Protein AF-A0AAD4VMT9-F1 (afdb_monomer_lite)

Foldseek 3Di:
DDDDDDDDDDDDDDPPDDPPDDCPPDDPDLQAAPQPRDGADPVPDDPQRAWDFDDDPQDTGTHHPVLVVCQLVQCAAPQRRDNDPVADWDADPPRRGIHGPVSVVVRVVVVVVVPPPDDDDD

pLDDT: mean 74.33, std 19.66, range [36.19, 96.75]

Secondary structure (DSSP, 8-state):
-----------------S-------PPP-TTB-TTT--B--STT--TTTPPEEE--SS--EEE-HHHHHHHHTTSS-TTT----TTS-EEE-TTT--EEEHHHHHHHHHHHHHHS-------

Sequence (122 aa):
MLQSVVAANDSMKSNEEAQAAKKTRELPNLSECHSCHLRVDIANANAKSKLNVLYSEWRIVLLCKKCFSRVESSELCSYCFSTSLSQESFSCRQCNRRVHRHCDSEYQSVVLLSDSSSATEF

Organism: Prunus dulcis (NCBI:txid3755)

Structure (mmCIF, N/CA/C/O backbone):
data_AF-A0AAD4VMT9-F1
#
_entry.id   AF-A0AAD4VMT9-F1
#
loop_
_atom_site.group_PDB
_atom_site.id
_atom_site.type_symbol
_atom_site.label_atom_id
_atom_site.label_alt_id
_atom_site.label_comp_id
_atom_site.label_asym_id
_atom_site.label_entity_id
_atom_site.label_seq_id
_atom_site.pdbx_PDB_ins_code
_atom_site.Cartn_x
_atom_site.Cartn_y
_atom_site.Cartn_z
_atom_site.occupancy
_atom_site.B_iso_or_equiv
_atom_site.auth_seq_id
_atom_site.auth_comp_id
_atom_site.auth_asym_id
_atom_site.auth_atom_id
_atom_site.pdbx_PDB_model_num
ATOM 1 N N . MET A 1 1 ? 6.007 65.225 -2.311 1.00 39.00 1 MET A N 1
ATOM 2 C CA . MET A 1 1 ? 5.132 64.624 -1.284 1.00 39.00 1 MET A CA 1
ATOM 3 C C . MET A 1 1 ? 4.676 63.272 -1.795 1.00 39.00 1 MET A C 1
ATOM 5 O O . MET A 1 1 ? 4.435 63.140 -2.986 1.00 39.00 1 MET A O 1
ATOM 9 N N . LEU A 1 2 ? 4.691 62.289 -0.902 1.00 40.69 2 LEU A N 1
ATOM 10 C CA . LEU A 1 2 ? 4.368 60.877 -1.107 1.00 40.69 2 LEU A CA 1
ATOM 11 C C . LEU A 1 2 ? 2.886 60.642 -1.438 1.00 40.69 2 LEU A C 1
ATOM 13 O O . LEU A 1 2 ? 2.053 61.373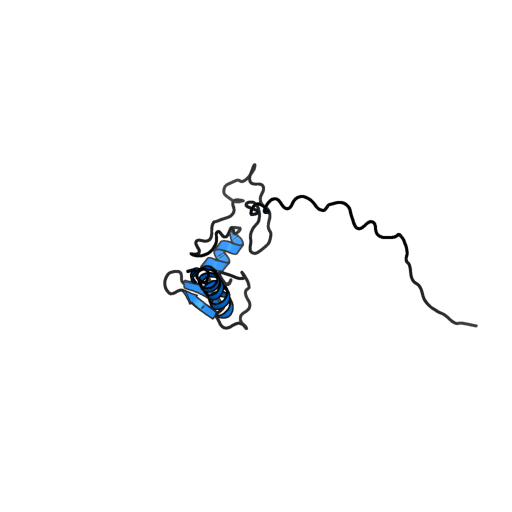 -0.911 1.00 40.69 2 LEU A O 1
ATOM 17 N N . GLN A 1 3 ? 2.618 59.564 -2.193 1.00 36.19 3 GLN A N 1
ATOM 18 C CA . GLN A 1 3 ? 1.619 58.478 -1.991 1.00 36.19 3 GLN A CA 1
ATOM 19 C C . GLN A 1 3 ? 1.239 57.889 -3.373 1.00 36.19 3 GLN A C 1
ATOM 21 O O . GLN A 1 3 ? 0.807 58.632 -4.244 1.00 36.19 3 GLN A O 1
ATOM 26 N N . SER A 1 4 ? 1.663 56.660 -3.722 1.00 39.44 4 SER A N 1
ATOM 27 C CA . SER A 1 4 ? 1.020 55.342 -3.455 1.00 39.44 4 SER A CA 1
ATOM 28 C C . SER A 1 4 ? -0.266 55.167 -4.301 1.00 39.44 4 SER A C 1
ATOM 30 O O . SER A 1 4 ? -1.080 56.072 -4.320 1.00 39.44 4 SER A O 1
ATOM 32 N N . VAL A 1 5 ? -0.538 54.095 -5.062 1.00 40.00 5 VAL A N 1
ATOM 33 C CA . VAL A 1 5 ? -0.595 52.662 -4.712 1.00 40.00 5 VAL A CA 1
ATOM 34 C C . VAL A 1 5 ? -0.846 51.769 -5.963 1.00 40.00 5 VAL A C 1
ATOM 36 O O . VAL A 1 5 ? -1.426 52.222 -6.941 1.00 40.00 5 VAL A O 1
ATOM 39 N N . VAL A 1 6 ? -0.490 50.482 -5.807 1.00 42.41 6 VAL A N 1
ATOM 40 C CA . VAL A 1 6 ? -0.980 49.204 -6.399 1.00 42.41 6 VAL A CA 1
ATOM 41 C C . VAL A 1 6 ? -0.788 48.797 -7.874 1.00 42.41 6 VAL A C 1
ATOM 43 O O . VAL A 1 6 ? -1.102 49.497 -8.827 1.00 42.41 6 VAL A O 1
ATOM 46 N N . ALA A 1 7 ? -0.316 47.548 -7.983 1.00 41.75 7 ALA A N 1
ATOM 47 C CA . ALA A 1 7 ? -0.108 46.693 -9.146 1.00 41.75 7 ALA A CA 1
ATOM 48 C C . ALA A 1 7 ? -1.385 45.963 -9.605 1.00 41.75 7 ALA A C 1
ATOM 50 O O . ALA A 1 7 ? -2.285 45.769 -8.793 1.00 41.75 7 ALA A O 1
ATOM 51 N N . ALA A 1 8 ? -1.396 45.455 -10.845 1.00 36.31 8 ALA A N 1
ATOM 52 C CA . ALA A 1 8 ? -1.608 44.035 -11.185 1.00 36.31 8 ALA A CA 1
ATOM 53 C C . ALA A 1 8 ? -1.830 43.835 -12.700 1.00 36.31 8 ALA A C 1
ATOM 55 O O . ALA A 1 8 ? -2.353 44.703 -13.393 1.00 36.31 8 ALA A O 1
ATOM 56 N N . ASN A 1 9 ? -1.396 42.662 -13.164 1.00 48.44 9 ASN A N 1
ATOM 57 C CA . ASN A 1 9 ? -1.574 42.064 -14.489 1.00 48.44 9 ASN A CA 1
ATOM 58 C C . ASN A 1 9 ? -3.054 41.915 -14.899 1.00 48.44 9 ASN A C 1
ATOM 60 O O . ASN A 1 9 ? -3.917 41.895 -14.029 1.00 48.44 9 ASN A O 1
ATOM 64 N N . ASP A 1 10 ? -3.325 41.726 -16.197 1.00 38.81 10 ASP A N 1
ATOM 65 C CA . ASP A 1 10 ? -3.820 40.459 -16.792 1.00 38.81 10 ASP A CA 1
ATOM 66 C C . ASP A 1 10 ? -4.467 40.712 -18.170 1.00 38.81 10 ASP A C 1
ATOM 68 O O . ASP A 1 10 ? -5.275 41.629 -18.312 1.00 38.81 10 ASP A O 1
ATOM 72 N N . SER A 1 11 ? -4.139 39.891 -19.173 1.00 44.34 11 SER A N 1
ATOM 73 C CA . SER A 1 11 ? -5.088 39.384 -20.185 1.00 44.34 11 SER A CA 1
ATOM 74 C C . SER A 1 11 ? -4.349 38.844 -21.404 1.00 44.34 11 SER A C 1
ATOM 76 O O . SER A 1 11 ? -4.146 39.543 -22.397 1.00 44.34 11 SER A O 1
ATOM 78 N N . MET A 1 12 ? -4.040 37.550 -21.385 1.00 50.81 12 MET A N 1
ATOM 79 C CA . MET A 1 12 ? -4.028 36.761 -22.617 1.00 50.81 12 MET A CA 1
ATOM 80 C C . MET A 1 12 ? -4.967 35.570 -22.450 1.00 50.81 12 MET A C 1
ATOM 82 O O . MET A 1 12 ? -4.593 34.480 -22.039 1.00 50.81 12 MET A O 1
ATOM 86 N N . LYS A 1 13 ? -6.229 35.909 -22.724 1.00 39.91 13 LYS A N 1
ATOM 87 C CA . LYS A 1 13 ? -7.354 35.128 -23.243 1.00 39.91 13 LYS A CA 1
ATOM 88 C C . LYS A 1 13 ? -7.110 33.620 -23.409 1.00 39.91 13 LYS A C 1
ATOM 90 O O . LYS A 1 13 ? -6.321 33.182 -24.243 1.00 39.91 13 LYS A O 1
ATOM 95 N N . SER A 1 14 ? -7.883 32.870 -22.631 1.00 41.59 14 SER A N 1
ATOM 96 C CA . SER A 1 14 ? -8.091 31.429 -22.689 1.00 41.59 14 SER A CA 1
ATOM 97 C C . SER A 1 14 ? -8.388 30.928 -24.105 1.00 41.59 14 SER A C 1
ATOM 99 O O . SER A 1 14 ? -9.230 31.476 -24.815 1.00 41.59 14 SER A O 1
ATOM 101 N N . ASN A 1 15 ? -7.716 29.841 -24.480 1.00 41.34 15 ASN A N 1
ATOM 102 C CA . ASN A 1 15 ? -8.149 28.940 -25.542 1.00 41.34 15 ASN A CA 1
ATOM 103 C C . ASN A 1 15 ? -8.519 27.606 -24.882 1.00 41.34 15 ASN A C 1
ATOM 105 O O . ASN A 1 15 ? -7.783 26.622 -24.948 1.00 41.34 15 ASN A O 1
ATOM 109 N N . GLU A 1 16 ? -9.617 27.632 -24.132 1.00 50.53 16 GLU A N 1
ATOM 110 C CA . GLU A 1 16 ? -10.347 26.426 -23.760 1.00 50.53 16 GLU A CA 1
ATOM 111 C C . GLU A 1 16 ? -11.207 26.032 -24.963 1.00 50.53 16 GLU A C 1
ATOM 113 O O . GLU A 1 16 ? -11.798 26.903 -25.589 1.00 50.53 16 GLU A O 1
ATOM 118 N N . GLU A 1 17 ? -11.260 24.728 -25.251 1.00 47.72 17 GLU A N 1
ATOM 119 C CA . GLU A 1 17 ? -12.017 24.059 -26.329 1.00 47.72 17 GLU A CA 1
ATOM 120 C C . GLU A 1 17 ? -11.230 23.712 -27.603 1.00 47.72 17 GLU A C 1
ATOM 122 O O . GLU A 1 17 ? -11.406 24.302 -28.660 1.00 47.72 17 GLU A O 1
ATOM 127 N N . ALA A 1 18 ? -10.435 22.638 -27.532 1.00 44.38 18 ALA A N 1
ATOM 128 C CA . ALA A 1 18 ? -10.415 21.605 -28.579 1.00 44.38 18 ALA A CA 1
ATOM 129 C C . ALA A 1 18 ? -9.563 20.407 -28.145 1.00 44.38 18 ALA A C 1
ATOM 131 O O . ALA A 1 18 ? -8.486 20.165 -28.681 1.00 44.38 18 ALA A O 1
ATOM 132 N N . GLN A 1 19 ? -10.043 19.640 -27.167 1.00 43.84 19 GLN A N 1
ATOM 133 C CA . GLN A 1 19 ? -9.642 18.240 -27.011 1.00 43.84 19 GLN A CA 1
ATOM 134 C C . GLN A 1 19 ? -10.668 17.505 -26.144 1.00 43.84 19 GLN A C 1
ATOM 136 O O . GLN A 1 19 ? -10.371 16.945 -25.094 1.00 43.84 19 GLN A O 1
ATOM 141 N N . ALA A 1 20 ? -11.912 17.462 -26.628 1.00 51.59 20 ALA A N 1
ATOM 142 C CA . ALA A 1 20 ? -12.824 16.377 -26.287 1.00 51.59 20 ALA A CA 1
ATOM 143 C C . ALA A 1 20 ? -12.276 15.087 -26.925 1.00 51.59 20 ALA A C 1
ATOM 145 O O . ALA A 1 20 ? -12.775 14.590 -27.935 1.00 51.59 20 ALA A O 1
ATOM 146 N N . ALA A 1 21 ? -11.160 14.594 -26.384 1.00 55.00 21 ALA A N 1
ATOM 147 C CA . ALA A 1 21 ? -10.602 13.313 -26.747 1.00 55.00 21 ALA A CA 1
ATOM 148 C C . ALA A 1 21 ? -11.654 12.257 -26.411 1.00 55.00 21 ALA A C 1
ATOM 150 O O . ALA A 1 21 ? -12.202 12.223 -25.307 1.00 55.00 21 ALA A O 1
ATOM 151 N N . LYS A 1 22 ? -11.963 11.421 -27.403 1.00 53.81 22 LYS A N 1
ATOM 152 C CA . LYS A 1 22 ? -12.768 10.209 -27.260 1.00 53.81 22 LYS A CA 1
ATOM 153 C C . LYS A 1 22 ? -12.306 9.517 -25.977 1.00 53.81 22 LYS A C 1
ATOM 155 O O . LYS A 1 22 ? -11.160 9.080 -25.923 1.00 53.81 22 LYS A O 1
ATOM 160 N N . LYS A 1 23 ? -13.152 9.478 -24.942 1.00 54.44 23 LYS A N 1
ATOM 161 C CA . LYS A 1 23 ? -12.836 8.832 -23.662 1.00 54.44 23 LYS A CA 1
ATOM 162 C C . LYS A 1 23 ? -12.769 7.322 -23.885 1.00 54.44 23 LYS A C 1
ATOM 164 O O . LYS A 1 23 ? -13.693 6.590 -23.547 1.00 54.44 23 LYS A O 1
ATOM 169 N N . THR A 1 24 ? -11.693 6.838 -24.498 1.00 59.78 24 THR A N 1
ATOM 170 C CA . THR A 1 24 ? -11.262 5.461 -24.296 1.00 59.78 24 THR A CA 1
ATOM 171 C C . THR A 1 24 ? -11.058 5.318 -22.803 1.00 59.78 24 THR A C 1
ATOM 173 O O . THR A 1 24 ? -10.304 6.097 -22.223 1.00 59.78 24 THR A O 1
ATOM 176 N N . ARG A 1 25 ? -11.796 4.385 -22.192 1.00 64.19 25 ARG A N 1
ATOM 177 C CA . ARG A 1 25 ? -11.649 3.990 -20.790 1.00 64.19 25 ARG A CA 1
ATOM 178 C C . ARG A 1 25 ? -10.166 4.034 -20.432 1.00 64.19 25 ARG A C 1
ATOM 180 O O . ARG A 1 25 ? -9.390 3.301 -21.045 1.00 64.19 25 ARG A O 1
ATOM 187 N N . GLU A 1 26 ? -9.784 4.935 -19.526 1.00 63.50 26 GLU A N 1
ATOM 18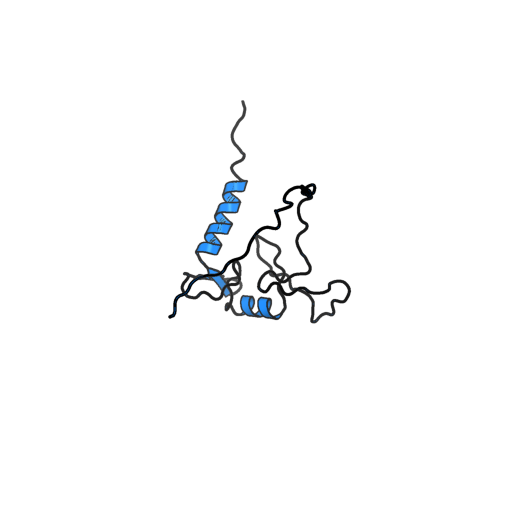8 C CA . GLU A 1 26 ? -8.378 5.085 -19.165 1.00 63.50 26 GLU A CA 1
ATOM 189 C C . GLU A 1 26 ? -7.856 3.729 -18.698 1.00 63.50 26 GLU A C 1
ATOM 191 O O . GLU A 1 26 ? -8.466 3.069 -17.849 1.00 63.50 26 GLU A O 1
ATOM 196 N N . LEU A 1 27 ? -6.775 3.263 -19.327 1.00 63.97 27 LEU A N 1
ATOM 197 C CA . LEU A 1 27 ? -6.144 2.031 -18.890 1.00 63.97 27 LEU A CA 1
ATOM 198 C C . LEU A 1 27 ? -5.567 2.255 -17.486 1.00 63.97 27 LEU A C 1
ATOM 200 O O . LEU A 1 27 ? -4.999 3.317 -17.224 1.00 63.97 27 LEU A O 1
ATOM 204 N N . PRO A 1 28 ? -5.672 1.264 -16.585 1.00 70.25 28 PRO A N 1
ATOM 205 C CA . PRO A 1 28 ? -5.062 1.368 -15.269 1.00 70.25 28 PRO A CA 1
ATOM 206 C C . PRO A 1 28 ? -3.551 1.577 -15.413 1.00 70.25 28 PRO A C 1
ATOM 208 O O . PRO A 1 28 ? -2.884 0.864 -16.167 1.00 70.25 28 PRO A O 1
ATOM 211 N N . ASN A 1 29 ? -2.998 2.548 -14.685 1.00 79.50 29 ASN A N 1
ATOM 212 C CA . ASN A 1 29 ? -1.564 2.803 -14.705 1.00 79.50 29 ASN A CA 1
ATOM 213 C C . ASN A 1 29 ? -0.821 1.696 -13.942 1.00 79.50 29 ASN A C 1
ATOM 215 O O . ASN A 1 29 ? -0.741 1.704 -12.717 1.00 79.50 29 ASN A O 1
ATOM 219 N N . LEU A 1 30 ? -0.246 0.749 -14.684 1.00 84.88 30 LEU A N 1
ATOM 220 C CA . LEU A 1 30 ? 0.494 -0.382 -14.114 1.00 84.88 30 LEU A CA 1
ATOM 221 C C . LEU A 1 30 ? 1.939 -0.040 -13.715 1.00 84.88 30 LEU A C 1
ATOM 223 O O . LEU A 1 30 ? 2.651 -0.884 -13.173 1.00 84.88 30 LEU A O 1
ATOM 227 N N . SER A 1 31 ? 2.385 1.181 -14.007 1.00 88.81 31 SER A N 1
ATOM 228 C CA . SER A 1 31 ? 3.753 1.650 -13.770 1.00 88.81 31 SER A CA 1
ATOM 229 C C . SER A 1 31 ? 3.876 2.535 -12.533 1.00 88.81 31 SER A C 1
ATOM 231 O O . SER A 1 31 ? 4.967 3.000 -12.227 1.00 88.81 31 SER A O 1
ATOM 233 N N . GLU A 1 32 ? 2.788 2.779 -11.803 1.00 92.19 32 GLU A N 1
ATOM 234 C CA . GLU A 1 32 ? 2.756 3.751 -10.714 1.00 92.19 32 GLU A CA 1
ATOM 235 C C . GLU A 1 32 ? 2.321 3.128 -9.383 1.00 92.19 32 GLU A C 1
ATOM 237 O O . GLU A 1 32 ? 1.367 2.358 -9.301 1.00 92.19 32 GLU A O 1
ATOM 242 N N . CYS A 1 33 ? 3.036 3.466 -8.308 1.00 93.25 33 CYS A N 1
ATOM 243 C CA . CYS A 1 33 ? 2.657 3.088 -6.952 1.00 93.25 33 CYS A CA 1
ATOM 244 C C . CYS A 1 33 ? 1.390 3.840 -6.522 1.00 93.25 33 CYS A C 1
ATOM 246 O O . CYS A 1 33 ? 1.420 5.062 -6.396 1.00 93.25 33 CYS A O 1
ATOM 248 N N . HIS A 1 34 ? 0.327 3.122 -6.156 1.00 92.44 34 HIS A N 1
ATOM 249 C CA . HIS A 1 34 ? -0.941 3.729 -5.729 1.00 92.44 34 HIS A CA 1
ATOM 250 C C . HIS A 1 34 ? -0.883 4.490 -4.393 1.00 92.44 34 HIS A C 1
ATOM 252 O O . HIS A 1 34 ? -1.839 5.173 -4.046 1.00 92.44 34 HIS A O 1
ATOM 258 N N . SER A 1 35 ? 0.198 4.354 -3.617 1.00 94.19 35 SER A N 1
ATOM 259 C CA . SER A 1 35 ? 0.356 5.054 -2.333 1.00 94.19 35 SER A CA 1
ATOM 260 C C . SER A 1 35 ? 1.199 6.323 -2.440 1.00 94.19 35 SER A C 1
ATOM 262 O O . SER A 1 35 ? 0.878 7.316 -1.800 1.00 94.19 35 SER A O 1
ATOM 264 N N . CYS A 1 36 ? 2.307 6.287 -3.183 1.00 94.94 36 CYS A N 1
ATOM 265 C CA . CYS A 1 36 ? 3.272 7.391 -3.215 1.00 94.94 36 CYS A CA 1
ATOM 266 C C . CYS A 1 36 ? 3.511 7.960 -4.615 1.00 94.94 36 CYS A C 1
ATOM 268 O O . CYS A 1 36 ? 4.424 8.764 -4.776 1.00 94.94 36 CYS A O 1
ATOM 270 N N . HIS A 1 37 ? 2.767 7.494 -5.622 1.00 93.19 37 HIS A N 1
ATOM 271 C CA . HIS A 1 37 ? 2.853 7.946 -7.016 1.00 93.19 37 HIS A CA 1
ATOM 272 C C . HIS A 1 37 ? 4.233 7.776 -7.668 1.00 93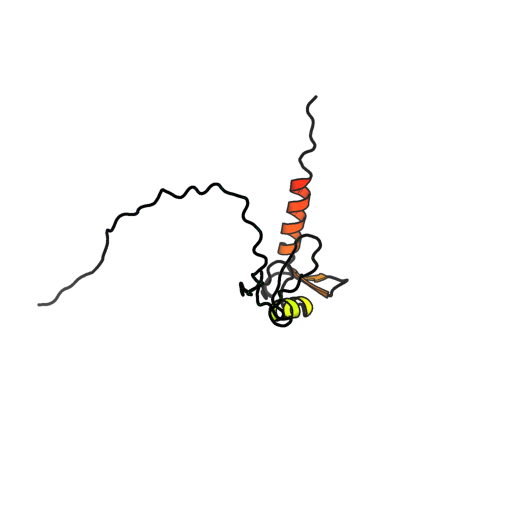.19 37 HIS A C 1
ATOM 274 O O . HIS A 1 37 ? 4.527 8.344 -8.718 1.00 93.19 37 HIS A O 1
ATOM 280 N N . LEU A 1 38 ? 5.102 6.954 -7.062 1.00 91.94 38 LEU A N 1
ATOM 281 C CA . LEU A 1 38 ? 6.387 6.600 -7.650 1.00 91.94 38 LEU A CA 1
ATOM 282 C C . LEU A 1 38 ? 6.141 5.818 -8.938 1.00 91.94 38 LEU A C 1
ATOM 284 O O . LEU A 1 38 ? 5.550 4.736 -8.895 1.00 91.94 38 LEU A O 1
ATOM 288 N N . ARG A 1 39 ? 6.646 6.350 -10.050 1.00 91.25 39 ARG A N 1
ATOM 289 C CA . ARG A 1 39 ? 6.632 5.684 -11.349 1.00 91.25 39 ARG A CA 1
ATOM 290 C C . ARG A 1 39 ? 7.863 4.809 -11.521 1.00 91.25 39 ARG A C 1
ATOM 292 O O . ARG A 1 39 ? 8.965 5.188 -11.127 1.00 91.25 39 ARG A O 1
ATOM 299 N N . VAL A 1 40 ? 7.661 3.640 -12.106 1.00 87.69 40 VAL A N 1
ATOM 300 C CA . VAL A 1 40 ? 8.707 2.672 -12.414 1.00 87.69 40 VAL A CA 1
ATOM 301 C C . VAL A 1 40 ? 8.715 2.434 -13.914 1.00 87.69 40 VAL A C 1
ATOM 303 O O . VAL A 1 40 ? 7.668 2.268 -14.534 1.00 87.69 40 VAL A O 1
ATOM 306 N N . ASP A 1 41 ? 9.898 2.424 -14.510 1.00 83.25 41 ASP A N 1
ATOM 307 C CA . ASP A 1 41 ? 10.036 2.032 -15.905 1.00 83.25 41 ASP A CA 1
ATOM 308 C C . ASP A 1 41 ? 9.871 0.512 -16.004 1.00 83.25 41 ASP A C 1
ATOM 310 O O . ASP A 1 41 ? 10.752 -0.234 -15.579 1.00 83.25 41 ASP A O 1
ATOM 314 N N . ILE A 1 42 ? 8.729 0.055 -16.527 1.00 77.62 42 ILE A N 1
ATOM 315 C CA . ILE A 1 42 ? 8.423 -1.374 -16.680 1.00 77.62 42 ILE A CA 1
ATOM 316 C C . ILE A 1 42 ? 9.380 -2.032 -17.685 1.00 77.62 42 ILE A C 1
ATOM 318 O O . ILE A 1 42 ? 9.753 -3.187 -17.489 1.00 77.62 42 ILE A O 1
ATOM 322 N N . ALA A 1 43 ? 9.806 -1.311 -18.729 1.00 76.25 43 ALA A N 1
ATOM 323 C CA . ALA A 1 43 ? 10.673 -1.857 -19.772 1.00 76.25 43 ALA A CA 1
ATOM 324 C C . ALA A 1 43 ? 12.088 -2.144 -19.248 1.00 76.25 43 ALA A C 1
ATOM 326 O O . ALA A 1 43 ? 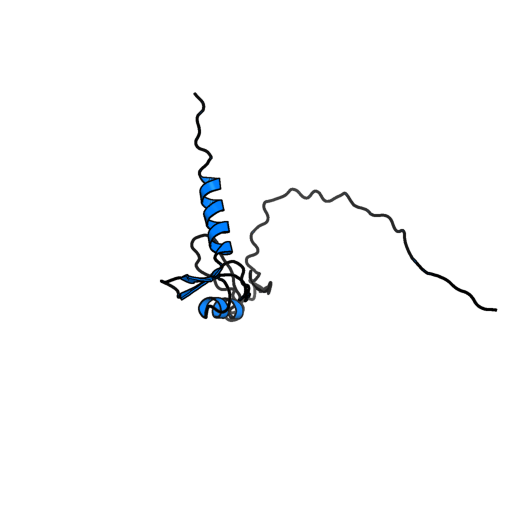12.716 -3.113 -19.664 1.00 76.25 43 ALA A O 1
ATOM 327 N N . ASN A 1 44 ? 12.551 -1.345 -18.283 1.00 70.56 44 ASN A N 1
ATOM 328 C CA . ASN A 1 44 ? 13.860 -1.488 -17.642 1.00 70.56 44 ASN A CA 1
ATOM 329 C C . ASN A 1 44 ? 13.766 -1.960 -16.180 1.00 70.56 44 ASN A C 1
ATOM 331 O O . ASN A 1 44 ? 14.717 -1.811 -15.403 1.00 70.56 44 ASN A O 1
ATOM 335 N N . ALA A 1 45 ? 12.618 -2.512 -15.772 1.00 66.62 45 ALA A N 1
ATOM 336 C CA . ALA A 1 45 ? 12.383 -2.902 -14.391 1.00 66.62 45 ALA A CA 1
ATOM 337 C C . ALA A 1 45 ? 13.277 -4.086 -14.002 1.00 66.62 45 ALA A C 1
ATOM 339 O O . ALA A 1 45 ? 13.044 -5.232 -14.384 1.00 66.62 45 ALA A O 1
ATOM 340 N N . ASN A 1 46 ? 14.280 -3.822 -13.167 1.00 71.06 46 ASN A N 1
ATOM 341 C CA . ASN A 1 46 ? 14.958 -4.874 -12.426 1.00 71.06 46 ASN A CA 1
ATOM 342 C C . ASN A 1 46 ? 14.096 -5.301 -11.220 1.00 71.06 46 ASN A C 1
ATOM 344 O O . ASN A 1 46 ? 13.159 -4.609 -10.816 1.00 71.06 46 ASN A O 1
ATOM 348 N N . ALA A 1 47 ? 14.426 -6.432 -10.589 1.00 67.56 47 ALA A N 1
ATOM 349 C CA . ALA A 1 47 ? 13.654 -6.952 -9.454 1.00 67.56 47 ALA A CA 1
ATOM 350 C C . ALA A 1 47 ? 13.504 -5.957 -8.278 1.00 67.56 47 ALA A C 1
ATOM 352 O O . ALA A 1 47 ? 12.586 -6.098 -7.474 1.00 67.56 47 ALA A O 1
ATOM 353 N N . LYS A 1 48 ? 14.381 -4.946 -8.163 1.00 67.00 48 LYS A N 1
ATOM 354 C CA . LYS A 1 48 ? 14.337 -3.938 -7.091 1.00 67.00 48 LYS A CA 1
ATOM 355 C C . LYS A 1 48 ? 13.391 -2.774 -7.397 1.00 67.00 48 LYS A C 1
ATOM 357 O O . LYS A 1 48 ? 12.916 -2.151 -6.451 1.00 67.00 48 LYS A O 1
ATOM 362 N N . SER A 1 49 ? 13.113 -2.484 -8.669 1.00 70.75 49 SER A N 1
ATOM 363 C CA . SER A 1 49 ? 12.216 -1.402 -9.096 1.00 70.75 49 SER A CA 1
ATOM 364 C C . SER A 1 49 ? 10.807 -1.878 -9.462 1.00 70.75 49 SER A C 1
ATOM 366 O O . SER A 1 49 ? 9.981 -1.068 -9.867 1.00 70.75 49 SER A O 1
ATOM 368 N N . LYS A 1 50 ? 10.489 -3.166 -9.292 1.00 85.44 50 LYS A N 1
ATOM 369 C CA . LYS A 1 50 ? 9.151 -3.703 -9.571 1.00 85.44 50 LYS A CA 1
ATOM 370 C C . LYS A 1 50 ? 8.126 -3.268 -8.508 1.00 85.44 50 LYS A C 1
ATOM 372 O O . LYS A 1 50 ? 8.414 -3.272 -7.308 1.00 85.44 50 LYS A O 1
ATOM 377 N N . LEU A 1 51 ? 6.908 -2.939 -8.945 1.00 91.69 51 LEU A N 1
ATOM 378 C CA . LEU A 1 51 ? 5.756 -2.777 -8.054 1.00 91.69 51 LEU A CA 1
ATOM 379 C C . LEU A 1 51 ? 5.215 -4.147 -7.617 1.00 91.69 51 LEU A C 1
ATOM 381 O O . LEU A 1 51 ? 5.151 -5.095 -8.398 1.00 91.69 51 LEU A O 1
ATOM 385 N N . ASN A 1 52 ? 4.812 -4.243 -6.357 1.00 91.44 52 ASN A N 1
ATOM 386 C CA . ASN A 1 52 ? 4.263 -5.441 -5.735 1.00 91.44 52 ASN A CA 1
ATOM 387 C C . ASN A 1 52 ? 2.740 -5.368 -5.732 1.00 91.44 52 ASN A C 1
ATOM 389 O O . ASN A 1 52 ? 2.170 -4.317 -5.429 1.00 91.44 52 ASN A O 1
ATOM 393 N N . VAL A 1 53 ? 2.096 -6.495 -6.029 1.00 91.31 53 VAL A N 1
ATOM 394 C CA . VAL A 1 53 ? 0.642 -6.619 -5.936 1.00 91.31 53 VAL A CA 1
ATOM 395 C C . VAL A 1 53 ? 0.269 -6.819 -4.473 1.00 91.31 53 VAL A C 1
ATOM 397 O O . VAL A 1 53 ? 0.635 -7.823 -3.864 1.00 91.31 53 VAL A O 1
ATOM 400 N N . LEU A 1 54 ? -0.463 -5.869 -3.900 1.00 89.81 54 LEU A N 1
ATOM 401 C CA . LEU A 1 54 ? -1.115 -6.058 -2.612 1.00 89.81 54 LEU A CA 1
ATOM 402 C C . LEU A 1 54 ? -2.408 -6.836 -2.842 1.00 89.81 54 LEU A C 1
ATOM 404 O O . LEU A 1 54 ? -3.375 -6.300 -3.379 1.00 89.81 54 LEU A O 1
ATOM 408 N N . TYR A 1 55 ? -2.406 -8.101 -2.424 1.00 74.81 55 TYR A N 1
ATOM 409 C CA . TYR A 1 55 ? -3.601 -8.937 -2.431 1.00 74.81 55 TYR A CA 1
ATOM 410 C C . TYR A 1 55 ? -4.661 -8.315 -1.516 1.00 74.81 55 TYR A C 1
ATOM 412 O O . TYR A 1 55 ? -4.486 -8.258 -0.295 1.00 74.81 55 TYR A O 1
ATOM 420 N N . SER A 1 56 ? -5.725 -7.813 -2.138 1.00 70.56 56 SER A N 1
ATOM 421 C CA . SER A 1 56 ? -6.963 -7.360 -1.514 1.00 70.56 56 SER A CA 1
ATOM 422 C C . SER A 1 56 ? -8.118 -7.966 -2.305 1.00 70.56 56 SER A C 1
ATOM 424 O O . SER A 1 56 ? -7.985 -8.147 -3.514 1.00 70.56 56 SER A O 1
ATOM 426 N N . GLU A 1 57 ? -9.223 -8.296 -1.644 1.00 61.88 57 GLU A N 1
ATOM 427 C CA . GLU A 1 57 ? -10.341 -8.993 -2.297 1.00 61.88 57 GLU A CA 1
ATOM 428 C C . GLU A 1 57 ? -11.035 -8.135 -3.368 1.00 61.88 57 GLU A C 1
ATOM 430 O O . GLU A 1 57 ? -11.631 -8.672 -4.295 1.00 61.88 57 GLU A O 1
ATOM 435 N N . TRP A 1 58 ? -10.897 -6.807 -3.289 1.00 69.69 58 TRP A N 1
ATOM 436 C CA . TRP A 1 58 ? -11.746 -5.874 -4.039 1.00 69.69 58 TRP A CA 1
ATOM 437 C C . TRP A 1 58 ? -11.025 -5.074 -5.126 1.00 69.69 58 TRP A C 1
ATOM 439 O O . TRP A 1 58 ? -11.671 -4.511 -6.005 1.00 69.69 58 TRP A O 1
ATOM 449 N N . ARG A 1 59 ? -9.688 -4.988 -5.095 1.00 76.50 59 ARG A N 1
ATOM 450 C CA . ARG A 1 59 ? -8.925 -4.240 -6.107 1.00 76.50 59 ARG A CA 1
ATOM 451 C C . ARG A 1 59 ? -7.505 -4.756 -6.299 1.00 76.50 59 ARG A C 1
ATOM 453 O O . ARG A 1 59 ? -6.823 -5.149 -5.352 1.00 76.50 59 ARG A O 1
ATOM 460 N N . ILE A 1 60 ? -7.026 -4.659 -7.538 1.00 83.00 60 ILE A N 1
ATOM 461 C CA . ILE A 1 60 ? -5.608 -4.832 -7.854 1.00 83.00 60 ILE A CA 1
ATOM 462 C C . ILE A 1 60 ? -4.878 -3.562 -7.419 1.00 83.00 60 ILE A C 1
ATOM 464 O O . ILE A 1 60 ? -5.086 -2.487 -7.979 1.00 83.00 60 ILE A O 1
ATOM 468 N N . VAL A 1 61 ? -4.008 -3.680 -6.418 1.00 89.94 61 VAL A N 1
ATOM 469 C CA . VAL A 1 61 ? -3.199 -2.564 -5.926 1.00 89.94 61 VAL A CA 1
ATOM 470 C C . VAL A 1 61 ? -1.730 -2.828 -6.206 1.00 89.94 61 VAL A C 1
ATOM 472 O O . VAL A 1 61 ? -1.195 -3.845 -5.776 1.00 89.94 61 VAL A O 1
ATOM 475 N N . LEU A 1 62 ? -1.061 -1.873 -6.847 1.00 92.81 62 LEU A N 1
ATOM 476 C CA . LEU A 1 62 ? 0.376 -1.886 -7.078 1.00 92.81 62 LEU A CA 1
ATOM 477 C C . LEU A 1 62 ? 1.082 -0.929 -6.115 1.00 92.81 62 LEU A C 1
ATOM 479 O O . LEU A 1 62 ? 0.765 0.258 -6.060 1.00 92.81 62 LEU A O 1
ATOM 483 N N . LEU A 1 63 ? 2.049 -1.443 -5.353 1.00 93.81 63 LEU A N 1
ATOM 484 C CA . LEU A 1 63 ? 2.835 -0.672 -4.388 1.00 93.81 63 LEU A CA 1
ATOM 485 C C . LEU A 1 63 ? 4.330 -0.850 -4.622 1.00 93.81 63 LEU A C 1
ATOM 487 O O . LEU A 1 63 ? 4.820 -1.959 -4.829 1.00 93.81 63 LEU A O 1
ATOM 491 N N . CYS A 1 64 ? 5.098 0.229 -4.499 1.00 93.75 64 CYS A N 1
ATOM 492 C CA . CYS A 1 64 ? 6.547 0.100 -4.401 1.00 93.75 64 CYS A CA 1
ATOM 493 C C . CYS A 1 64 ? 6.915 -0.686 -3.132 1.00 93.75 64 CYS A C 1
ATOM 495 O O .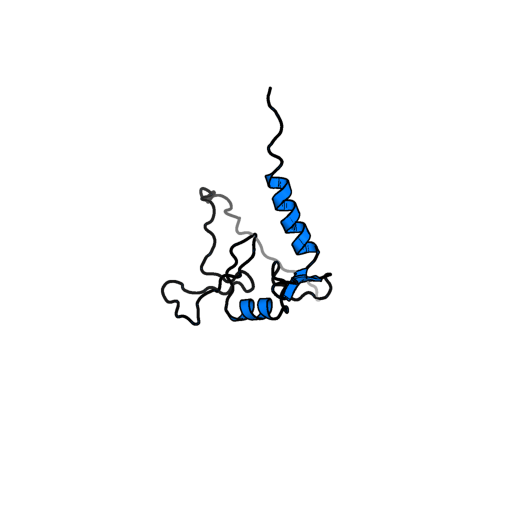 CYS A 1 64 ? 6.143 -0.732 -2.169 1.00 93.75 64 CYS A O 1
ATOM 497 N N . LYS A 1 65 ? 8.113 -1.281 -3.105 1.00 93.31 65 LYS A N 1
ATOM 498 C CA . LYS A 1 65 ? 8.573 -2.108 -1.976 1.00 93.31 65 LYS A CA 1
ATOM 499 C C . LYS A 1 65 ? 8.406 -1.411 -0.618 1.00 93.31 65 LYS A C 1
ATOM 501 O O . LYS A 1 65 ? 7.941 -2.028 0.330 1.00 93.31 65 LYS A O 1
ATOM 506 N N . LYS A 1 66 ? 8.719 -0.112 -0.543 1.00 95.12 66 LYS A N 1
ATOM 507 C CA . LYS A 1 66 ? 8.580 0.684 0.686 1.00 95.12 66 LYS A CA 1
ATOM 508 C C . LYS A 1 66 ? 7.126 0.758 1.157 1.00 95.12 66 LYS A C 1
ATOM 510 O O . LYS A 1 66 ? 6.854 0.460 2.312 1.00 95.12 66 LYS A O 1
ATOM 515 N N . CYS A 1 67 ? 6.196 1.150 0.286 1.00 95.81 67 CYS A N 1
ATOM 516 C CA . CYS A 1 67 ? 4.785 1.265 0.660 1.00 95.81 67 CYS A CA 1
ATOM 517 C C . CYS A 1 67 ? 4.173 -0.096 0.992 1.00 95.81 67 CYS A C 1
ATOM 519 O O . CYS A 1 67 ? 3.395 -0.190 1.935 1.00 95.81 67 CYS A O 1
ATOM 521 N N . PHE A 1 68 ? 4.569 -1.145 0.270 1.00 94.69 68 PHE A N 1
ATOM 522 C CA . PHE A 1 68 ? 4.128 -2.507 0.551 1.00 94.69 68 PHE A CA 1
ATOM 523 C C . PHE A 1 68 ? 4.517 -2.942 1.970 1.00 94.69 68 PHE A C 1
ATOM 525 O O . PHE A 1 68 ? 3.646 -3.322 2.747 1.00 94.69 68 PHE A O 1
ATOM 532 N N . SER A 1 69 ? 5.787 -2.769 2.356 1.00 95.69 69 SER A N 1
ATOM 533 C CA . SER A 1 69 ? 6.249 -3.106 3.709 1.00 95.69 69 SER A CA 1
ATOM 534 C C . SER A 1 69 ? 5.535 -2.312 4.807 1.00 95.69 69 SER A C 1
ATOM 536 O O . SER A 1 69 ? 5.286 -2.858 5.875 1.00 95.69 69 SER A O 1
ATOM 538 N N . ARG A 1 70 ? 5.160 -1.050 4.555 1.00 96.75 70 ARG A N 1
ATOM 539 C CA . ARG A 1 70 ? 4.399 -0.242 5.527 1.00 96.75 70 ARG A CA 1
ATOM 540 C C . ARG A 1 70 ? 2.944 -0.696 5.683 1.00 96.75 70 ARG A C 1
ATOM 542 O O . ARG A 1 70 ? 2.344 -0.497 6.735 1.00 96.75 70 ARG A O 1
ATOM 549 N N . VAL A 1 71 ? 2.358 -1.288 4.642 1.00 95.12 71 VAL A N 1
ATOM 550 C CA . VAL A 1 71 ? 1.038 -1.929 4.744 1.00 95.12 71 VAL A CA 1
ATOM 551 C C . VAL A 1 71 ? 1.152 -3.248 5.510 1.00 95.12 71 VAL A C 1
ATOM 553 O O . VAL A 1 71 ? 0.324 -3.519 6.375 1.00 95.12 71 VAL A O 1
ATOM 556 N N . GLU A 1 72 ? 2.186 -4.050 5.242 1.00 94.50 72 GLU A N 1
ATOM 557 C CA . GLU A 1 72 ? 2.433 -5.304 5.968 1.00 94.50 72 GLU A CA 1
ATOM 558 C C . GLU A 1 72 ? 2.727 -5.094 7.455 1.00 94.50 72 GLU A C 1
ATOM 560 O O . GLU A 1 72 ? 2.285 -5.892 8.275 1.00 94.50 72 GLU A O 1
ATOM 565 N N . SER A 1 73 ? 3.417 -4.010 7.816 1.00 95.44 73 SER A N 1
ATOM 566 C CA . SER A 1 73 ? 3.669 -3.638 9.212 1.00 95.44 73 SER A CA 1
ATOM 567 C C . SER A 1 73 ? 2.488 -2.939 9.893 1.00 95.44 73 SER A C 1
ATOM 569 O O . SER A 1 73 ? 2.611 -2.513 11.042 1.00 95.44 73 SER A O 1
ATOM 571 N N . SER A 1 74 ? 1.355 -2.784 9.199 1.00 94.50 74 SER A N 1
ATOM 572 C CA . SER A 1 74 ? 0.153 -2.104 9.703 1.00 94.50 74 SER A CA 1
ATOM 573 C C . SER A 1 74 ? 0.354 -0.626 10.047 1.00 94.50 74 SER A C 1
ATOM 575 O O . SER A 1 74 ? -0.447 -0.037 10.775 1.00 94.50 74 SER A O 1
ATOM 577 N N . GLU A 1 75 ? 1.400 -0.005 9.501 1.00 95.44 75 GLU A N 1
ATOM 578 C CA . GLU A 1 75 ? 1.647 1.431 9.606 1.00 95.44 75 GLU A CA 1
ATOM 579 C C . GLU A 1 75 ? 0.687 2.219 8.702 1.00 95.44 75 GLU A C 1
ATOM 581 O O . GLU A 1 75 ? 0.154 3.256 9.102 1.00 95.44 75 GLU A O 1
ATOM 586 N N . LEU A 1 76 ? 0.437 1.698 7.496 1.00 95.19 76 LEU A N 1
ATOM 587 C CA . LEU A 1 76 ? -0.519 2.246 6.536 1.00 95.19 76 LEU A CA 1
ATOM 588 C C . LEU A 1 76 ? -1.828 1.462 6.534 1.00 95.19 76 LEU A C 1
ATOM 590 O O . LEU A 1 76 ? -1.840 0.232 6.595 1.00 95.19 76 LEU A O 1
ATOM 594 N N . CYS A 1 77 ? -2.937 2.181 6.368 1.00 93.44 77 CYS A N 1
ATOM 595 C CA . CYS A 1 77 ? -4.207 1.562 6.011 1.00 93.44 77 CYS A CA 1
ATOM 596 C C . CYS A 1 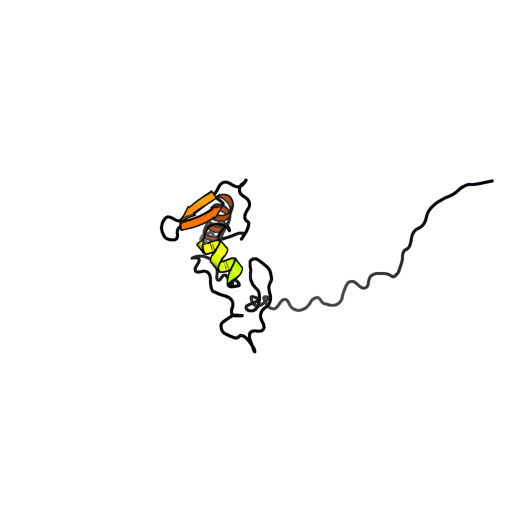77 ? -4.122 0.903 4.625 1.00 93.44 77 CYS A C 1
ATOM 598 O O . CYS A 1 77 ? -3.656 1.513 3.662 1.00 93.44 77 CYS A O 1
ATOM 600 N N . SER A 1 78 ? -4.633 -0.324 4.506 1.00 92.12 78 SER A N 1
ATOM 601 C CA . SER A 1 78 ? -4.604 -1.109 3.256 1.00 92.12 78 SER A CA 1
ATOM 602 C C . SER A 1 78 ? -5.437 -0.499 2.114 1.00 92.12 78 SER A C 1
ATOM 604 O O . SER A 1 78 ? -5.269 -0.868 0.949 1.00 92.12 78 SER A O 1
ATOM 606 N N . TYR A 1 79 ? -6.335 0.437 2.435 1.00 90.69 79 TYR A N 1
ATOM 607 C CA . TYR A 1 79 ? -7.255 1.062 1.484 1.00 90.69 79 TYR A CA 1
ATOM 608 C C . TYR A 1 79 ? -6.813 2.470 1.079 1.00 90.69 79 TYR A C 1
ATOM 610 O O . TYR A 1 79 ? -6.514 2.712 -0.090 1.00 90.69 79 TYR A O 1
ATOM 618 N N . CYS A 1 80 ? -6.719 3.397 2.029 1.00 91.62 80 CYS A N 1
ATOM 619 C CA . CYS A 1 80 ? -6.369 4.786 1.722 1.00 91.62 80 CYS A CA 1
ATOM 620 C C . CYS A 1 80 ? -4.859 5.068 1.747 1.00 91.62 80 CYS A C 1
ATOM 622 O O . CYS A 1 80 ? -4.446 6.165 1.392 1.00 91.62 80 CYS A O 1
ATOM 624 N N . PHE A 1 81 ? -4.034 4.114 2.199 1.00 93.81 81 PHE A N 1
ATOM 625 C CA . PHE A 1 81 ? -2.583 4.276 2.367 1.00 93.81 81 PHE A CA 1
ATOM 626 C C . PHE A 1 81 ? -2.167 5.469 3.241 1.00 93.81 81 PHE A C 1
ATOM 628 O O . PHE A 1 81 ? -1.045 5.960 3.123 1.00 93.81 81 PHE A O 1
ATOM 635 N N . SER A 1 82 ? -3.053 5.918 4.134 1.00 93.19 82 SER A N 1
ATOM 636 C CA . SER A 1 82 ? -2.768 6.956 5.123 1.00 93.19 82 SER A CA 1
ATOM 637 C C . SER A 1 82 ? -2.291 6.356 6.449 1.00 93.19 82 SER A C 1
ATOM 639 O O . SER A 1 82 ? -2.692 5.251 6.830 1.00 93.19 82 SER A O 1
ATOM 641 N N . THR A 1 83 ? -1.458 7.116 7.164 1.00 92.38 83 THR A N 1
ATOM 642 C CA . THR A 1 83 ? -1.029 6.855 8.547 1.00 92.38 83 THR A CA 1
ATOM 643 C C . THR A 1 83 ? -1.971 7.452 9.596 1.00 92.38 83 THR A C 1
ATOM 645 O O . THR A 1 83 ? -1.697 7.297 10.784 1.00 92.38 83 THR A O 1
ATOM 648 N N . SER A 1 84 ? -3.042 8.156 9.199 1.00 88.62 84 SER A N 1
ATOM 649 C CA . SER A 1 84 ? -3.920 8.894 10.119 1.00 88.62 84 SER A CA 1
ATOM 650 C C . SER A 1 84 ? -4.399 8.024 11.285 1.00 88.62 84 SER A C 1
ATOM 652 O O . SER A 1 84 ? -5.204 7.111 11.101 1.00 88.62 84 SER A O 1
ATOM 654 N N . LEU A 1 85 ? -3.901 8.331 12.487 1.00 77.56 85 LEU A N 1
ATOM 655 C CA . LEU A 1 85 ? -4.251 7.645 13.737 1.00 77.56 85 LEU A CA 1
ATOM 656 C C . LEU A 1 85 ? -5.563 8.156 14.343 1.00 77.56 85 LEU A C 1
ATOM 658 O O . LEU A 1 85 ? -6.143 7.487 15.188 1.00 77.56 85 LEU A O 1
ATOM 662 N N . SER A 1 86 ? -6.027 9.335 13.919 1.00 77.06 86 SER A N 1
ATOM 663 C CA . SER A 1 86 ? -7.284 9.937 14.381 1.00 77.06 86 SER A CA 1
ATOM 664 C C . SER A 1 86 ? -8.529 9.233 13.843 1.00 77.06 86 SER A C 1
ATOM 666 O O . SER A 1 86 ? -9.627 9.476 14.331 1.00 77.06 86 SER A O 1
ATOM 668 N N . GLN A 1 87 ? -8.375 8.382 12.829 1.00 82.56 87 GLN A N 1
ATOM 669 C CA . GLN A 1 87 ? -9.468 7.598 12.279 1.00 82.56 87 GLN A CA 1
ATOM 670 C C . GLN A 1 87 ? -9.551 6.262 13.006 1.00 82.56 87 GLN A C 1
ATOM 672 O O . GLN A 1 87 ? -8.555 5.540 13.109 1.00 82.56 87 GLN A O 1
ATOM 677 N N . GLU A 1 88 ? -10.753 5.903 13.457 1.00 92.44 88 GLU A N 1
ATOM 678 C CA . GLU A 1 88 ? -10.991 4.575 14.007 1.00 92.44 88 GLU A CA 1
ATOM 679 C C . GLU A 1 88 ? -10.551 3.505 13.004 1.00 92.44 88 GLU A C 1
ATOM 681 O O . GLU A 1 88 ? -10.926 3.522 11.827 1.00 92.44 88 GLU A O 1
ATOM 686 N N . SER A 1 89 ? -9.733 2.567 13.471 1.00 93.88 89 SER A N 1
ATOM 687 C CA . SER A 1 89 ? -9.192 1.487 12.656 1.00 93.88 89 SER A CA 1
ATOM 688 C C . SER A 1 89 ? -9.244 0.161 13.395 1.00 93.88 89 SER A C 1
ATOM 690 O O . SER A 1 89 ? -9.340 0.108 14.620 1.00 93.88 89 SER A O 1
ATOM 692 N N . PHE A 1 90 ? -9.192 -0.916 12.627 1.00 93.25 90 PHE A N 1
ATOM 693 C CA . PHE A 1 90 ? -9.065 -2.276 13.119 1.00 93.25 90 PHE A CA 1
ATOM 694 C C . PHE A 1 90 ? -7.972 -3.008 12.338 1.00 93.25 90 PHE A C 1
ATOM 696 O O . PHE A 1 90 ? -7.561 -2.579 11.256 1.00 93.25 90 PHE A O 1
ATOM 703 N N . SER A 1 91 ? -7.500 -4.120 12.891 1.00 93.50 91 SER A N 1
ATOM 704 C CA . SER A 1 91 ? -6.563 -5.017 12.215 1.00 93.50 91 SER A CA 1
ATOM 705 C C . SER A 1 91 ? -7.304 -6.247 11.706 1.00 93.50 91 SER A C 1
ATOM 707 O O . SER A 1 91 ? -8.095 -6.849 12.436 1.00 93.50 91 SER A O 1
ATOM 709 N N . CYS A 1 92 ? -7.048 -6.639 10.459 1.00 89.19 92 CYS A N 1
ATOM 710 C CA . CYS A 1 92 ? -7.576 -7.889 9.921 1.00 89.19 92 CYS A CA 1
ATOM 711 C C . CYS A 1 92 ? -7.016 -9.079 10.714 1.00 89.19 92 CYS A C 1
ATOM 713 O O . CYS A 1 92 ? -5.809 -9.183 10.891 1.00 89.19 92 CYS A O 1
ATOM 715 N N . ARG A 1 93 ? -7.862 -10.016 11.150 1.00 90.50 93 ARG A N 1
ATOM 716 C CA . ARG A 1 93 ? -7.422 -11.163 11.970 1.00 90.50 93 ARG A CA 1
ATOM 717 C C . ARG A 1 93 ? -6.558 -12.180 11.218 1.00 90.50 93 ARG A C 1
ATOM 719 O O . ARG A 1 93 ? -5.886 -12.978 11.856 1.00 90.50 93 ARG A O 1
ATOM 726 N N . GLN A 1 94 ? -6.595 -12.175 9.885 1.00 89.25 94 GLN A N 1
ATOM 727 C CA . GLN A 1 94 ? -5.839 -13.123 9.063 1.00 89.25 94 GLN A CA 1
ATOM 728 C C . GLN A 1 94 ? -4.454 -12.590 8.690 1.00 89.25 94 GLN A C 1
ATOM 730 O O . GLN A 1 94 ? -3.464 -13.302 8.815 1.00 89.25 94 GLN A O 1
ATOM 735 N N . CYS A 1 95 ? -4.372 -11.336 8.237 1.00 90.12 95 CYS A N 1
ATOM 736 C CA . CYS A 1 95 ? -3.122 -10.744 7.752 1.00 90.12 95 CYS A CA 1
ATOM 737 C C . CYS A 1 95 ? -2.554 -9.648 8.665 1.00 90.12 95 CYS A C 1
ATOM 739 O O . CYS A 1 95 ? -1.528 -9.065 8.334 1.00 90.12 95 CYS A O 1
ATOM 741 N N . ASN A 1 96 ? -3.224 -9.337 9.781 1.00 92.56 96 ASN A N 1
ATOM 742 C CA . ASN A 1 96 ? -2.889 -8.288 10.754 1.00 92.56 96 ASN A CA 1
ATOM 743 C C . ASN A 1 96 ? -2.788 -6.857 10.210 1.00 92.56 96 ASN A C 1
ATOM 745 O O . ASN A 1 96 ? -2.536 -5.940 10.993 1.00 92.56 96 ASN A O 1
ATOM 749 N N . ARG A 1 97 ? -3.053 -6.637 8.917 1.00 93.19 97 ARG A N 1
ATOM 750 C CA . ARG A 1 97 ? -3.009 -5.319 8.271 1.00 93.19 97 ARG A CA 1
ATOM 751 C C . ARG A 1 97 ? -4.082 -4.385 8.824 1.00 93.19 97 ARG A C 1
ATOM 753 O O . ARG A 1 97 ? -5.208 -4.812 9.092 1.00 93.19 97 ARG A O 1
ATOM 760 N N . ARG A 1 98 ? -3.742 -3.099 8.940 1.00 93.56 98 ARG A N 1
ATOM 761 C CA . ARG A 1 98 ? -4.649 -2.039 9.402 1.00 93.56 98 ARG A CA 1
ATOM 762 C C . ARG A 1 98 ? -5.651 -1.645 8.315 1.00 93.56 98 ARG A C 1
ATOM 764 O O . ARG A 1 98 ? -5.289 -1.475 7.146 1.00 93.56 98 ARG A O 1
ATOM 771 N N . VAL A 1 99 ? -6.894 -1.426 8.730 1.00 91.94 99 VAL A N 1
ATOM 772 C CA . VAL A 1 99 ? -7.987 -0.885 7.918 1.00 91.94 99 VAL A CA 1
ATOM 773 C C . VAL A 1 99 ? -8.732 0.169 8.734 1.00 91.94 99 VAL A C 1
ATOM 775 O O . VAL A 1 99 ? -9.101 -0.074 9.881 1.00 91.94 99 VAL A O 1
ATOM 778 N N . HIS A 1 100 ? -8.943 1.358 8.169 1.00 93.62 100 HIS A N 1
ATOM 779 C CA . HIS A 1 100 ? -9.829 2.359 8.773 1.00 93.62 100 HIS A CA 1
ATOM 780 C C . HIS A 1 100 ? -11.285 1.924 8.625 1.00 93.62 100 HIS A C 1
ATOM 782 O O . HIS A 1 100 ? -11.671 1.455 7.556 1.00 93.62 100 HIS A O 1
ATOM 788 N N . ARG A 1 101 ? -12.110 2.135 9.656 1.00 90.81 101 ARG A N 1
ATOM 789 C CA . ARG A 1 101 ? -13.531 1.747 9.638 1.00 90.81 101 ARG A CA 1
ATOM 790 C C . ARG A 1 101 ? -14.289 2.348 8.460 1.00 90.81 101 ARG A C 1
ATOM 792 O O . ARG A 1 101 ? -15.040 1.646 7.799 1.00 90.81 101 ARG A O 1
ATOM 799 N N . HIS A 1 102 ? -14.042 3.622 8.167 1.00 89.62 102 HIS A N 1
ATOM 800 C CA . HIS A 1 102 ? -14.667 4.291 7.029 1.00 89.62 102 HIS A CA 1
ATOM 801 C C . HIS A 1 102 ? -14.214 3.707 5.679 1.00 89.62 102 HIS A C 1
ATOM 803 O O . HIS A 1 102 ? -15.006 3.600 4.751 1.00 89.62 102 HIS A O 1
ATOM 809 N N . CYS A 1 103 ? -12.956 3.266 5.561 1.00 89.25 103 CYS A N 1
ATOM 810 C CA . CYS A 1 103 ? -12.498 2.603 4.341 1.00 89.25 103 CYS A CA 1
ATOM 811 C C . CYS A 1 103 ? -13.158 1.236 4.131 1.00 89.25 103 CYS A C 1
ATOM 813 O O . CYS A 1 103 ? -13.344 0.838 2.992 1.00 89.25 103 CYS A O 1
ATOM 815 N N . ASP A 1 104 ? -13.499 0.521 5.202 1.00 86.25 104 ASP A N 1
ATOM 816 C CA . ASP A 1 104 ? -14.249 -0.734 5.100 1.00 86.25 104 ASP A CA 1
ATOM 817 C C . ASP A 1 104 ? -15.693 -0.480 4.630 1.00 86.25 104 ASP A C 1
ATOM 819 O O . ASP A 1 104 ? -16.158 -1.114 3.684 1.00 86.25 104 ASP A O 1
ATOM 823 N N . SER A 1 105 ? -16.372 0.520 5.208 1.00 84.12 105 SER A N 1
ATOM 824 C CA . SER A 1 105 ? -17.761 0.846 4.854 1.00 84.12 105 SER A CA 1
ATOM 825 C C . SER A 1 105 ? -17.931 1.342 3.416 1.00 84.12 105 SER A C 1
ATOM 827 O O . SER A 1 105 ? -18.876 0.939 2.742 1.00 84.12 105 SER A O 1
ATOM 829 N N . GLU A 1 106 ? -17.020 2.194 2.932 1.00 79.69 106 GLU A N 1
ATOM 830 C CA . GLU A 1 106 ? -17.064 2.728 1.560 1.00 79.69 106 GLU A CA 1
ATOM 831 C C . GLU A 1 106 ? -16.927 1.628 0.503 1.00 79.69 106 GLU A C 1
ATOM 833 O O . GLU A 1 106 ? -17.511 1.720 -0.569 1.00 79.69 106 GLU A O 1
ATOM 838 N N . TYR A 1 107 ? -16.169 0.567 0.786 1.00 71.31 107 TYR A N 1
ATOM 839 C CA . TYR A 1 107 ? -16.018 -0.533 -0.166 1.00 71.31 107 TYR A CA 1
ATOM 840 C C . TYR A 1 107 ? -17.149 -1.560 -0.060 1.00 71.31 107 TYR A C 1
ATOM 842 O O . TYR A 1 107 ? -17.542 -2.122 -1.080 1.00 71.31 107 TYR A O 1
ATOM 850 N N . GLN A 1 108 ? -17.727 -1.770 1.127 1.00 67.38 108 GLN A N 1
ATOM 851 C CA . GLN A 1 108 ? -18.924 -2.607 1.275 1.00 67.38 108 GLN A CA 1
ATOM 852 C C . GLN A 1 108 ? -20.142 -2.014 0.552 1.00 67.38 108 GLN A C 1
ATOM 854 O O . GLN A 1 108 ? -20.923 -2.755 -0.044 1.00 67.38 108 GLN A O 1
ATOM 859 N N . SER A 1 109 ? -20.303 -0.687 0.556 1.00 59.50 109 SER A N 1
ATOM 860 C CA . SER A 1 109 ? -21.440 -0.034 -0.104 1.00 59.50 109 SER A CA 1
ATOM 861 C C . SER A 1 109 ? -21.400 -0.169 -1.633 1.00 59.50 109 SER A C 1
ATOM 863 O O . SER A 1 109 ? -22.447 -0.342 -2.256 1.00 59.50 109 SER A O 1
ATOM 865 N N . VAL A 1 110 ? -20.208 -0.178 -2.243 1.00 59.50 110 VAL A N 1
ATOM 866 C CA . VAL A 1 110 ? -20.035 -0.363 -3.698 1.00 59.50 110 VAL A CA 1
ATOM 867 C C . VAL A 1 110 ? -20.530 -1.738 -4.162 1.00 59.50 110 VAL A C 1
ATOM 869 O O . VAL A 1 110 ? -21.107 -1.849 -5.246 1.00 59.50 110 VAL A O 1
ATOM 872 N N . VAL A 1 111 ? -20.370 -2.779 -3.338 1.00 56.62 111 VAL A N 1
ATOM 873 C CA . VAL A 1 111 ? -20.868 -4.130 -3.651 1.00 56.62 111 VAL A CA 1
ATOM 874 C C . VAL A 1 111 ? -22.398 -4.139 -3.705 1.00 56.62 111 VAL A C 1
ATOM 876 O O . VAL A 1 111 ? -22.978 -4.618 -4.673 1.00 56.62 111 VAL A O 1
ATOM 879 N N . LEU A 1 112 ? -23.063 -3.505 -2.737 1.00 54.88 112 LEU A N 1
ATOM 880 C CA . LEU A 1 112 ? -24.530 -3.485 -2.664 1.00 54.88 112 LEU A CA 1
ATOM 881 C C . LEU A 1 112 ? -25.186 -2.618 -3.754 1.00 54.88 112 LEU A C 1
ATOM 883 O O . LEU A 1 112 ? -26.288 -2.921 -4.214 1.00 54.88 112 LEU A O 1
ATOM 887 N N . LEU A 1 113 ? -24.505 -1.566 -4.218 1.00 52.59 113 LEU A N 1
ATOM 888 C CA . LEU A 1 113 ? -24.984 -0.737 -5.332 1.00 52.59 113 LEU A CA 1
ATOM 889 C C . LEU A 1 113 ? -24.874 -1.446 -6.692 1.00 52.59 113 LEU A C 1
ATOM 891 O O . LEU A 1 113 ? -25.572 -1.069 -7.632 1.00 52.59 113 LEU A O 1
ATOM 895 N N . SER A 1 114 ? -24.040 -2.485 -6.790 1.00 49.66 114 SER A N 1
ATOM 896 C CA . SER A 1 114 ? -23.890 -3.303 -8.000 1.00 49.66 114 SER A CA 1
ATOM 897 C C . SER A 1 114 ? -24.997 -4.360 -8.138 1.00 49.66 114 SER A C 1
ATOM 899 O O . SER A 1 114 ? -25.349 -4.726 -9.257 1.00 49.66 114 SER A O 1
ATOM 901 N N . ASP A 1 115 ? -25.589 -4.800 -7.022 1.00 51.81 115 ASP A N 1
ATOM 902 C CA . ASP A 1 115 ? -26.634 -5.838 -6.984 1.00 51.81 115 ASP A CA 1
ATOM 903 C C . ASP A 1 115 ? -28.069 -5.287 -7.091 1.00 51.81 115 ASP A C 1
ATOM 905 O O . ASP A 1 115 ? -29.035 -6.043 -7.158 1.00 51.81 115 ASP A O 1
ATOM 909 N N . SER A 1 116 ? -28.248 -3.965 -7.162 1.00 55.50 116 SER A N 1
ATOM 910 C CA . SER A 1 116 ? -29.581 -3.338 -7.208 1.00 55.50 116 SER A CA 1
ATOM 911 C C . SER A 1 116 ? -30.233 -3.322 -8.607 1.00 55.50 116 SER A C 1
ATOM 913 O O . SER A 1 116 ? -31.230 -2.633 -8.808 1.00 55.50 116 SER A O 1
ATOM 915 N N . SER A 1 117 ? -29.708 -4.072 -9.586 1.00 56.16 117 SER A N 1
ATOM 916 C CA . SER A 1 117 ? -30.249 -4.137 -10.960 1.00 56.16 117 SER A CA 1
ATOM 917 C C . SER A 1 117 ? -31.117 -5.375 -11.224 1.00 56.16 117 SER A C 1
ATOM 919 O O . SER A 1 117 ? -31.158 -5.907 -12.330 1.00 56.16 117 SER A O 1
ATOM 921 N N . SER A 1 118 ? -31.842 -5.842 -10.210 1.00 64.19 118 SER A N 1
ATOM 922 C CA . SER A 1 118 ? -32.891 -6.848 -10.383 1.00 64.19 118 SER A CA 1
ATOM 923 C C . SER A 1 118 ? -34.212 -6.337 -9.822 1.00 64.19 118 SER A C 1
ATOM 925 O O . SER A 1 118 ? -34.559 -6.615 -8.676 1.00 64.19 118 SER A O 1
ATOM 927 N N . ALA A 1 119 ? -34.961 -5.598 -10.638 1.00 51.91 119 ALA A N 1
ATOM 928 C CA . ALA A 1 119 ? -36.387 -5.395 -10.422 1.00 51.91 119 ALA A CA 1
ATOM 929 C C . ALA A 1 119 ? -37.120 -5.178 -11.756 1.00 51.91 119 ALA A C 1
ATOM 931 O O . ALA A 1 119 ? -37.156 -4.079 -12.296 1.00 51.91 119 ALA A O 1
ATOM 932 N N . THR A 1 120 ? -37.683 -6.293 -12.231 1.00 57.16 120 THR A N 1
ATOM 933 C CA . THR A 1 120 ? -39.011 -6.447 -12.851 1.00 57.16 120 THR A CA 1
ATOM 934 C C . THR A 1 120 ? -39.400 -5.536 -14.013 1.00 57.16 120 THR A C 1
ATOM 936 O O . THR A 1 120 ? -39.855 -4.417 -13.793 1.00 57.16 120 THR A O 1
ATOM 939 N N . GLU A 1 121 ? -39.440 -6.111 -15.216 1.00 44.94 121 GLU A N 1
ATOM 940 C CA . GLU A 1 121 ? -40.431 -5.721 -16.223 1.00 44.94 121 GLU A CA 1
ATOM 941 C C . GLU A 1 121 ? -41.263 -6.958 -16.599 1.00 44.94 121 GLU A C 1
ATOM 943 O O . GLU A 1 121 ? -40.730 -8.068 -16.685 1.00 44.94 121 GLU A O 1
ATOM 948 N N . PHE A 1 122 ? -42.579 -6.740 -16.651 1.00 47.88 122 PHE A N 1
ATOM 949 C CA . PHE A 1 122 ? -43.674 -7.711 -16.744 1.00 47.88 122 PHE A CA 1
ATOM 950 C C . PHE A 1 122 ? -43.815 -8.349 -18.129 1.00 47.88 122 PHE A C 1
ATOM 952 O O . PHE A 1 122 ? -43.526 -7.657 -19.130 1.00 47.88 122 PHE A O 1
#

Radius of gyration: 23.22 Å; chains: 1; bounding box: 59×78×43 Å